Protein AF-A0A2T1CV64-F1 (afdb_monomer_lite)

pLDDT: mean 77.32, std 18.64, range [46.47, 96.5]

Secondary structure (DSSP, 8-state):
--EEEEE-TTS-EEEEETTEEEEEESSHHHHHHHHHHHHHHHH----------TTGGGGSTT-----

Foldseek 3Di:
DQWDWDQDPVRWIFIDGPNHTDDTHRDDVVSVVVVVVVVVCVVDVPPVPPPPPPPPVVVPPPPPPDD

Sequence (67 aa):
MAYYCEQLENGRWGIFINSTLIATIGCYDTCQKIIYFLDNRLSNPKIPVVMEYYGVNQYFHDMKLRP

Radius of gyration: 21.61 Å; chains: 1; bounding box: 45×42×47 Å

Structure (mmCIF, N/CA/C/O backbone):
data_AF-A0A2T1CV64-F1
#
_entry.id   AF-A0A2T1CV64-F1
#
loo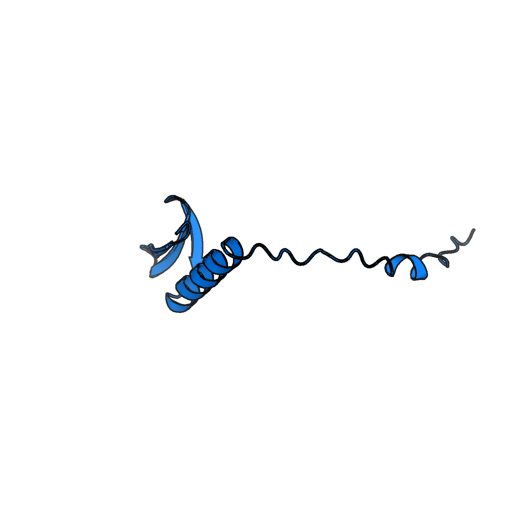p_
_atom_site.group_PDB
_atom_site.id
_atom_site.type_symbol
_atom_site.label_atom_id
_atom_site.label_alt_id
_atom_site.label_comp_id
_atom_site.label_asym_id
_atom_site.label_entity_id
_atom_site.label_seq_id
_atom_site.pdbx_PDB_ins_code
_atom_site.Cartn_x
_atom_site.Cartn_y
_atom_site.Cartn_z
_atom_site.occupancy
_atom_site.B_iso_or_equiv
_atom_site.auth_seq_id
_atom_site.auth_comp_id
_atom_site.auth_asym_id
_atom_site.auth_atom_id
_atom_site.pdbx_PDB_model_num
ATOM 1 N N . MET A 1 1 ? -10.365 -6.976 6.756 1.00 60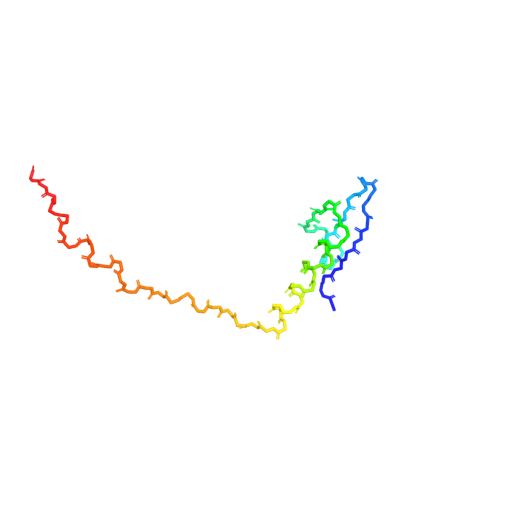.53 1 MET A N 1
ATOM 2 C CA . MET A 1 1 ? -9.259 -6.270 6.081 1.00 60.53 1 MET A CA 1
ATOM 3 C C . MET A 1 1 ? -9.585 -4.795 6.081 1.00 60.53 1 MET A C 1
ATOM 5 O O . MET A 1 1 ? -10.611 -4.424 5.526 1.00 60.53 1 MET A O 1
ATOM 9 N N . ALA A 1 2 ? -8.792 -3.987 6.782 1.00 81.88 2 ALA A N 1
ATOM 10 C CA . ALA A 1 2 ? -8.998 -2.538 6.822 1.00 81.88 2 ALA A CA 1
ATOM 11 C C . ALA A 1 2 ? -8.404 -1.845 5.585 1.00 81.88 2 ALA A C 1
ATOM 13 O O . ALA A 1 2 ? -8.854 -0.760 5.230 1.00 81.88 2 ALA A O 1
ATOM 14 N N . TYR A 1 3 ? -7.436 -2.493 4.925 1.00 90.25 3 TYR A N 1
ATOM 15 C CA . TYR A 1 3 ? -6.724 -1.977 3.762 1.00 90.25 3 TYR A CA 1
ATOM 16 C C . TYR A 1 3 ? -6.993 -2.818 2.513 1.00 90.25 3 TYR A C 1
ATOM 18 O O . TYR A 1 3 ? -7.017 -4.047 2.586 1.00 90.25 3 TYR A O 1
ATOM 26 N N . TYR A 1 4 ? -7.151 -2.168 1.360 1.00 92.50 4 TYR A N 1
ATOM 27 C CA . TYR A 1 4 ? -7.187 -2.827 0.047 1.00 92.50 4 TYR A CA 1
ATOM 28 C C . TYR A 1 4 ? -6.505 -1.968 -1.031 1.00 92.50 4 TYR A C 1
ATOM 30 O O . TYR A 1 4 ? -6.319 -0.762 -0.849 1.00 92.50 4 TYR A O 1
ATOM 38 N N . CYS A 1 5 ? -6.068 -2.615 -2.119 1.00 94.75 5 CYS A N 1
ATOM 39 C CA . CYS A 1 5 ? -5.416 -1.970 -3.261 1.00 94.75 5 CYS A CA 1
ATOM 40 C C . CYS A 1 5 ? -6.368 -1.941 -4.453 1.00 94.75 5 CYS A C 1
ATOM 42 O O . CYS A 1 5 ? -6.975 -2.964 -4.766 1.00 94.75 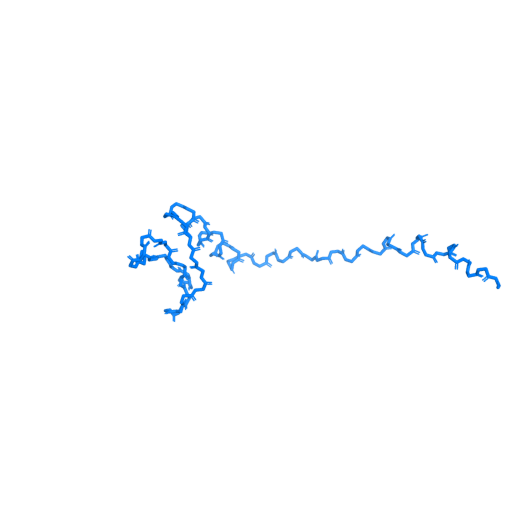5 CYS A O 1
ATOM 44 N N . GLU A 1 6 ? -6.413 -0.821 -5.166 1.00 95.12 6 GLU A N 1
ATOM 45 C CA . GLU A 1 6 ? -7.190 -0.668 -6.401 1.00 95.12 6 GLU A CA 1
ATOM 46 C C . GLU A 1 6 ? -6.400 0.153 -7.426 1.00 95.12 6 GLU A C 1
ATOM 48 O O . GLU A 1 6 ? -5.621 1.037 -7.056 1.00 95.12 6 GLU A O 1
ATOM 53 N N . GLN A 1 7 ? -6.553 -0.158 -8.713 1.00 96.50 7 GLN A N 1
ATOM 54 C CA . GLN A 1 7 ? -5.915 0.610 -9.777 1.00 96.50 7 GLN A CA 1
ATOM 55 C C . GLN A 1 7 ? -6.690 1.909 -10.019 1.00 96.50 7 GLN A C 1
ATOM 57 O O . GLN A 1 7 ? -7.905 1.901 -10.176 1.00 96.50 7 GLN A O 1
ATOM 62 N N . LEU A 1 8 ? -5.972 3.026 -10.062 1.00 95.50 8 LEU A N 1
ATOM 63 C CA . LEU A 1 8 ? -6.518 4.352 -10.326 1.00 95.50 8 LEU A CA 1
ATOM 64 C C . LEU A 1 8 ? -6.503 4.654 -11.830 1.00 95.50 8 LEU A C 1
ATOM 66 O O . LEU A 1 8 ? -5.691 4.108 -12.580 1.00 95.50 8 LEU A O 1
ATOM 70 N N . GLU A 1 9 ? -7.327 5.612 -12.255 1.00 95.38 9 GLU A N 1
ATOM 71 C CA . GLU A 1 9 ? -7.425 6.058 -13.657 1.00 95.38 9 GLU A CA 1
ATOM 72 C C . GLU A 1 9 ? -6.087 6.537 -14.243 1.00 95.38 9 GLU A C 1
ATOM 74 O O . GLU A 1 9 ? -5.838 6.422 -15.439 1.00 95.38 9 GLU A O 1
ATOM 79 N N . ASN A 1 10 ? -5.183 7.034 -13.394 1.00 93.00 10 ASN A N 1
ATOM 80 C CA . ASN A 1 10 ? -3.850 7.492 -13.792 1.00 93.00 10 ASN A CA 1
ATOM 81 C C . ASN A 1 10 ? -2.811 6.357 -13.925 1.00 93.00 10 ASN A C 1
ATOM 83 O O . ASN A 1 10 ? -1.615 6.634 -14.038 1.00 93.00 10 ASN A O 1
ATOM 87 N N . GLY A 1 11 ? -3.236 5.093 -13.850 1.00 92.31 11 GLY A N 1
ATOM 88 C CA . GLY A 1 11 ? -2.373 3.917 -13.970 1.00 92.31 11 GLY A CA 1
ATOM 89 C C . GLY A 1 11 ? -1.564 3.574 -12.714 1.00 92.31 11 GLY A C 1
ATOM 90 O O . GLY A 1 11 ? -0.819 2.594 -12.726 1.00 92.31 11 GLY A O 1
ATOM 91 N N . ARG A 1 12 ? -1.701 4.341 -11.625 1.00 95.38 12 ARG A N 1
ATOM 92 C CA . ARG A 1 12 ? -1.106 4.022 -10.315 1.00 95.38 12 ARG A CA 1
ATOM 93 C C . ARG A 1 12 ? -2.021 3.107 -9.505 1.00 95.38 12 ARG A C 1
ATOM 95 O O . ARG A 1 12 ? -3.171 2.878 -9.859 1.00 95.38 12 ARG A O 1
ATOM 102 N N . TRP A 1 13 ? -1.515 2.620 -8.380 1.00 96.38 13 TRP A N 1
ATOM 103 C CA . TRP A 1 13 ? -2.256 1.806 -7.423 1.00 96.38 13 TRP A CA 1
ATOM 104 C C . TRP A 1 13 ? -2.538 2.603 -6.154 1.00 96.38 13 TRP A C 1
ATOM 106 O O . TRP A 1 13 ? -1.616 3.128 -5.532 1.00 96.38 13 TRP A O 1
ATOM 116 N N . GLY A 1 14 ? -3.804 2.723 -5.779 1.00 95.81 14 GLY A N 1
ATOM 117 C CA . GLY A 1 14 ? -4.236 3.366 -4.545 1.00 95.81 14 GLY A CA 1
ATOM 118 C C . GLY A 1 14 ? -4.318 2.367 -3.398 1.00 95.81 14 GLY A C 1
ATOM 119 O O . GLY A 1 14 ? -4.762 1.240 -3.597 1.00 95.81 14 GLY A O 1
ATOM 120 N N . ILE A 1 15 ? -3.912 2.790 -2.201 1.00 95.06 15 ILE A N 1
ATOM 121 C CA . ILE A 1 15 ? -4.208 2.086 -0.948 1.00 95.06 15 ILE A CA 1
ATOM 122 C C . ILE A 1 15 ? -5.416 2.773 -0.316 1.00 95.06 15 ILE A C 1
ATOM 124 O O . ILE A 1 15 ? -5.407 3.996 -0.144 1.00 95.06 15 ILE A O 1
ATOM 128 N N . PHE A 1 16 ? -6.427 1.995 0.056 1.00 94.56 16 PHE A N 1
ATOM 129 C CA . PHE A 1 16 ? -7.687 2.496 0.595 1.00 94.56 16 PHE A CA 1
ATOM 130 C C . PHE A 1 16 ? -7.943 1.996 2.016 1.00 94.56 16 PHE A C 1
ATOM 132 O O . PHE A 1 16 ? -7.631 0.848 2.324 1.00 94.56 16 PHE A O 1
ATOM 139 N N . ILE A 1 17 ? -8.551 2.844 2.854 1.00 91.88 17 ILE A N 1
ATOM 140 C CA . ILE A 1 17 ? -9.144 2.485 4.154 1.00 91.88 17 ILE A CA 1
ATOM 141 C C . ILE A 1 17 ? -10.600 2.929 4.152 1.00 91.88 17 ILE A C 1
ATOM 143 O O . ILE A 1 17 ? -10.857 4.111 3.943 1.00 91.88 17 ILE A O 1
ATOM 147 N N . ASN A 1 18 ? -11.554 2.032 4.421 1.00 89.06 18 ASN A N 1
ATOM 148 C CA . ASN A 1 18 ? -12.986 2.379 4.476 1.00 89.06 18 ASN A CA 1
ATOM 149 C C . ASN A 1 18 ? -13.440 3.225 3.264 1.00 89.06 18 ASN A C 1
ATOM 151 O O . ASN A 1 18 ? -14.135 4.227 3.417 1.00 89.06 18 ASN A O 1
ATOM 155 N N . SER A 1 19 ? -12.999 2.851 2.059 1.00 89.38 19 SER A N 1
ATOM 156 C CA . SER A 1 19 ? -13.254 3.572 0.796 1.00 89.38 19 SER A CA 1
ATOM 157 C C . SER A 1 19 ? -12.594 4.950 0.655 1.00 89.38 19 SER A C 1
ATOM 159 O O . SER A 1 19 ? -12.887 5.686 -0.281 1.00 89.38 19 SER A O 1
ATOM 161 N N . THR A 1 20 ? -11.678 5.312 1.551 1.00 92.75 20 THR A N 1
ATOM 162 C CA . THR A 1 20 ? -10.899 6.554 1.482 1.00 92.75 20 THR A CA 1
ATOM 163 C C . THR A 1 20 ? -9.495 6.257 0.980 1.00 92.75 20 THR A C 1
ATOM 165 O O . THR A 1 20 ? -8.796 5.418 1.550 1.00 92.75 20 THR A O 1
ATOM 168 N N . LEU A 1 21 ? -9.064 6.958 -0.069 1.00 94.00 21 LEU A N 1
ATOM 169 C CA . LEU A 1 21 ? -7.705 6.860 -0.595 1.00 94.00 21 LEU A CA 1
ATOM 170 C C . LEU A 1 21 ? -6.713 7.487 0.394 1.00 94.00 21 LEU A C 1
ATOM 172 O O . LEU A 1 21 ? -6.818 8.670 0.710 1.00 94.00 21 LEU A O 1
ATOM 176 N N . ILE A 1 22 ? -5.727 6.711 0.843 1.00 93.62 22 ILE A N 1
ATOM 177 C CA . ILE A 1 22 ? -4.707 7.180 1.797 1.00 93.62 22 ILE A CA 1
ATOM 178 C C . ILE A 1 22 ? -3.332 7.392 1.164 1.00 93.62 22 ILE A C 1
ATOM 180 O O . ILE A 1 22 ? -2.555 8.218 1.636 1.00 93.62 22 ILE A O 1
ATOM 184 N N . ALA A 1 23 ? -3.008 6.645 0.108 1.00 93.31 23 ALA A N 1
ATOM 185 C CA . ALA A 1 23 ? -1.708 6.708 -0.550 1.00 93.31 23 ALA A CA 1
ATOM 186 C C . ALA A 1 23 ? -1.794 6.201 -1.992 1.00 93.31 23 ALA A C 1
ATOM 188 O O . ALA A 1 23 ? -2.661 5.394 -2.320 1.00 93.31 23 ALA A O 1
ATOM 189 N N . THR A 1 24 ? -0.856 6.637 -2.838 1.00 95.69 24 THR A N 1
ATOM 190 C CA . THR A 1 24 ? -0.705 6.141 -4.215 1.00 95.69 24 THR A CA 1
ATOM 191 C C . THR A 1 24 ? 0.692 5.569 -4.432 1.00 95.69 24 THR A C 1
ATOM 193 O O . THR A 1 24 ? 1.689 6.147 -4.002 1.00 95.69 24 THR A O 1
ATOM 196 N N . ILE A 1 25 ? 0.761 4.426 -5.106 1.00 95.50 25 ILE A N 1
ATOM 197 C CA . ILE A 1 25 ? 1.958 3.620 -5.331 1.00 95.50 25 ILE A CA 1
ATOM 198 C C . ILE A 1 25 ? 2.104 3.373 -6.833 1.00 95.50 25 ILE A C 1
ATOM 200 O O . ILE A 1 25 ? 1.123 3.175 -7.545 1.00 95.50 25 ILE A O 1
ATOM 204 N N . GLY A 1 26 ? 3.336 3.387 -7.340 1.00 93.75 26 GLY A N 1
ATOM 205 C CA . GLY A 1 26 ? 3.596 3.236 -8.776 1.00 93.75 26 GLY A CA 1
ATOM 206 C C . GLY A 1 26 ? 3.379 1.824 -9.333 1.00 93.75 26 GLY A C 1
ATOM 207 O O . GLY A 1 26 ? 3.306 1.670 -10.545 1.00 93.75 26 GLY A O 1
ATOM 208 N N . CYS A 1 27 ? 3.287 0.792 -8.489 1.00 94.06 27 CYS A N 1
ATOM 209 C CA . CYS A 1 27 ? 3.155 -0.595 -8.933 1.00 94.06 27 CYS A CA 1
ATOM 210 C C . CYS A 1 27 ? 2.340 -1.466 -7.965 1.00 94.06 27 CYS A C 1
ATOM 212 O O . CYS A 1 27 ? 2.300 -1.222 -6.755 1.00 94.06 27 CYS A O 1
ATOM 214 N N . TYR A 1 28 ? 1.726 -2.512 -8.524 1.00 94.19 28 TYR A N 1
ATOM 215 C CA . TYR A 1 28 ? 0.850 -3.443 -7.813 1.00 94.19 28 TYR A CA 1
ATOM 216 C C . TYR A 1 28 ? 1.568 -4.193 -6.688 1.00 94.19 28 TYR A C 1
ATOM 218 O O . TYR A 1 28 ? 1.106 -4.189 -5.549 1.00 94.19 28 TYR A O 1
ATOM 226 N N . ASP A 1 29 ? 2.734 -4.776 -6.982 1.00 95.38 29 ASP A N 1
ATOM 227 C CA . ASP A 1 29 ? 3.463 -5.630 -6.036 1.00 95.38 29 ASP A CA 1
ATOM 228 C C . ASP A 1 29 ? 3.847 -4.884 -4.756 1.00 95.38 29 ASP A C 1
ATOM 230 O O . ASP A 1 29 ? 3.779 -5.428 -3.653 1.00 95.38 29 ASP A O 1
ATOM 234 N N . THR A 1 30 ? 4.235 -3.614 -4.891 1.00 93.69 30 THR A N 1
ATOM 235 C CA . THR A 1 30 ? 4.553 -2.767 -3.737 1.00 93.69 30 THR A CA 1
ATOM 236 C C . THR A 1 30 ? 3.291 -2.428 -2.952 1.00 93.69 30 THR A C 1
ATOM 238 O O . THR A 1 30 ? 3.316 -2.489 -1.725 1.00 93.69 30 THR A O 1
ATOM 241 N N . CYS A 1 31 ? 2.179 -2.138 -3.635 1.00 94.19 31 CYS A N 1
ATOM 242 C CA . CYS A 1 31 ? 0.888 -1.898 -2.990 1.00 94.19 31 CYS A CA 1
ATOM 243 C C . CYS A 1 31 ? 0.473 -3.109 -2.129 1.00 94.19 31 CYS A C 1
ATOM 245 O O . CYS A 1 31 ? 0.200 -2.959 -0.938 1.00 94.19 31 CYS A O 1
ATOM 247 N N . GLN A 1 32 ? 0.545 -4.324 -2.687 1.00 94.06 32 GLN A N 1
ATOM 248 C CA . GLN A 1 32 ? 0.231 -5.570 -1.975 1.00 94.06 32 GLN A CA 1
ATOM 249 C C . GLN A 1 32 ? 1.147 -5.814 -0.769 1.00 94.06 32 GLN A C 1
ATOM 251 O O . GLN A 1 32 ? 0.668 -6.141 0.317 1.00 94.06 32 GLN A O 1
ATOM 256 N N . LYS A 1 33 ? 2.464 -5.610 -0.917 1.00 94.06 33 LYS A N 1
ATOM 257 C CA . LYS A 1 33 ? 3.420 -5.759 0.197 1.00 94.06 33 LYS A CA 1
ATOM 258 C C . LYS A 1 33 ? 3.139 -4.789 1.343 1.00 94.06 33 LYS A C 1
ATOM 260 O O . LYS A 1 33 ? 3.271 -5.175 2.503 1.00 94.06 33 LYS A O 1
ATOM 265 N N . ILE A 1 34 ? 2.750 -3.551 1.034 1.00 91.62 34 ILE A N 1
ATOM 266 C CA . ILE A 1 34 ? 2.393 -2.557 2.052 1.00 91.62 34 ILE A CA 1
ATOM 267 C C . ILE A 1 34 ? 1.129 -2.990 2.794 1.00 91.62 34 ILE A C 1
ATOM 269 O O . ILE A 1 34 ? 1.127 -2.968 4.021 1.00 91.62 34 ILE A O 1
ATOM 273 N N . ILE A 1 35 ? 0.089 -3.436 2.085 1.00 91.50 35 ILE A N 1
ATOM 274 C CA . ILE A 1 35 ? -1.134 -3.949 2.724 1.00 91.50 35 ILE A CA 1
ATOM 275 C C . ILE A 1 35 ? -0.823 -5.123 3.637 1.00 91.50 35 ILE A C 1
ATOM 277 O O . ILE A 1 35 ? -1.209 -5.108 4.802 1.00 91.50 35 ILE A O 1
ATOM 281 N N . TYR A 1 36 ? -0.057 -6.092 3.141 1.00 90.75 36 TYR A N 1
ATOM 282 C CA . TYR A 1 36 ? 0.368 -7.236 3.936 1.00 90.75 36 TYR A CA 1
ATOM 283 C C . TYR A 1 36 ? 1.116 -6.798 5.202 1.00 90.75 36 TYR A C 1
ATOM 285 O O . TYR A 1 36 ? 0.872 -7.317 6.290 1.00 90.75 36 TYR A O 1
ATOM 293 N N . PHE A 1 37 ? 2.016 -5.819 5.094 1.00 88.62 37 PHE A N 1
ATOM 294 C CA . PHE A 1 37 ? 2.719 -5.270 6.251 1.00 88.62 37 PHE A CA 1
ATOM 295 C C . PHE A 1 37 ? 1.772 -4.583 7.249 1.00 88.62 37 PHE A C 1
ATOM 297 O O . PHE A 1 37 ? 1.903 -4.797 8.456 1.00 88.62 37 PHE A O 1
ATOM 304 N N . LEU A 1 38 ? 0.822 -3.781 6.762 1.00 86.06 38 LEU A N 1
ATOM 305 C CA . LEU A 1 38 ? -0.149 -3.062 7.589 1.00 86.06 38 LEU A CA 1
ATOM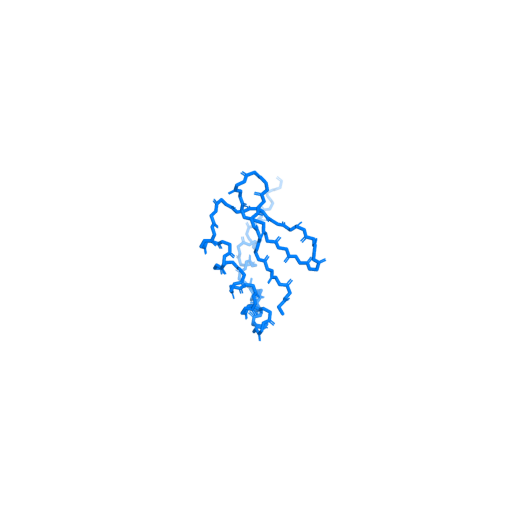 306 C C . LEU A 1 38 ? -1.084 -4.026 8.327 1.00 86.06 38 LEU A C 1
ATOM 308 O O . LEU A 1 38 ? -1.243 -3.904 9.543 1.00 86.06 38 LEU A O 1
ATOM 312 N N . ASP A 1 39 ? -1.623 -5.026 7.631 1.00 85.44 39 ASP A N 1
ATOM 313 C CA . ASP A 1 39 ? -2.491 -6.047 8.224 1.00 85.44 39 ASP A CA 1
ATOM 314 C C . ASP A 1 39 ? -1.747 -6.874 9.288 1.00 85.44 39 ASP A C 1
ATOM 316 O O . ASP A 1 39 ? -2.283 -7.138 10.369 1.00 85.44 39 ASP A O 1
ATOM 320 N N . ASN A 1 40 ? -0.476 -7.219 9.048 1.00 82.44 40 ASN A N 1
ATOM 321 C CA . ASN A 1 40 ? 0.340 -7.928 10.037 1.00 82.44 40 ASN A CA 1
ATOM 322 C C . ASN A 1 40 ? 0.688 -7.069 11.257 1.00 82.44 40 ASN A C 1
ATOM 324 O O . ASN A 1 40 ? 0.711 -7.585 12.376 1.00 82.44 40 ASN A O 1
ATOM 328 N N . ARG A 1 41 ? 0.947 -5.766 11.077 1.00 75.81 41 ARG A N 1
ATOM 329 C CA . ARG A 1 41 ? 1.193 -4.855 12.206 1.00 75.81 41 ARG A CA 1
ATOM 330 C C . ARG A 1 41 ? -0.048 -4.636 13.057 1.00 75.81 41 ARG A C 1
ATOM 332 O O . ARG A 1 41 ? 0.071 -4.612 14.278 1.00 75.81 41 ARG A O 1
ATOM 339 N N . LEU A 1 42 ? -1.221 -4.499 12.441 1.00 67.88 42 LEU A N 1
ATOM 340 C CA . LEU A 1 42 ? -2.477 -4.411 13.186 1.00 67.88 42 LEU A CA 1
ATOM 341 C C . LEU A 1 42 ? -2.755 -5.691 13.983 1.00 67.88 42 LEU A C 1
ATOM 343 O O . LEU A 1 42 ? -3.261 -5.623 15.099 1.00 67.88 42 LEU A O 1
ATOM 347 N N . SER A 1 43 ? -2.381 -6.845 13.430 1.00 64.19 43 SER A N 1
ATOM 348 C CA . SER A 1 43 ? -2.576 -8.148 14.075 1.00 64.19 43 SER A CA 1
ATOM 349 C C . SER A 1 43 ? -1.573 -8.424 15.205 1.00 64.19 43 SER A C 1
ATOM 351 O O . SER A 1 43 ? -1.851 -9.229 16.089 1.00 64.19 43 SER A O 1
ATOM 353 N N . ASN A 1 44 ? -0.413 -7.760 15.201 1.00 60.94 44 ASN A N 1
ATOM 354 C CA . ASN A 1 44 ? 0.618 -7.872 16.232 1.00 60.94 44 ASN A CA 1
ATOM 355 C C . ASN A 1 44 ? 1.059 -6.472 16.691 1.00 60.94 44 ASN A C 1
ATOM 357 O O . ASN A 1 44 ? 2.064 -5.951 16.191 1.00 60.94 44 ASN A O 1
ATOM 361 N N . PRO A 1 45 ? 0.380 -5.869 17.684 1.00 57.59 45 PRO A N 1
ATOM 362 C CA . PRO A 1 45 ? 0.779 -4.595 18.270 1.00 57.59 45 PRO A CA 1
ATOM 363 C C . PRO A 1 45 ? 1.992 -4.781 19.195 1.00 57.59 45 PRO A C 1
ATOM 365 O O . PRO A 1 45 ? 1.983 -4.389 20.358 1.00 57.59 45 PRO A O 1
ATOM 368 N N . LYS A 1 46 ? 3.085 -5.366 18.695 1.00 56.59 46 LYS A N 1
ATOM 369 C CA . LYS A 1 46 ? 4.405 -5.149 19.288 1.00 56.59 46 LYS A CA 1
ATOM 370 C C . LYS A 1 46 ? 4.854 -3.766 18.846 1.00 56.59 46 LYS A C 1
ATOM 372 O O . LYS A 1 46 ? 5.651 -3.614 17.924 1.00 56.59 46 LYS A O 1
ATOM 377 N N . ILE A 1 47 ? 4.285 -2.752 19.489 1.00 59.78 47 ILE A N 1
ATOM 378 C CA . ILE A 1 47 ? 4.884 -1.425 19.532 1.00 59.78 47 ILE A CA 1
ATOM 379 C C . ILE A 1 47 ? 6.275 -1.666 20.128 1.00 59.78 47 ILE A C 1
ATOM 381 O O . ILE A 1 47 ? 6.346 -2.162 21.256 1.00 59.78 47 ILE A O 1
ATOM 385 N N . PRO A 1 48 ? 7.386 -1.423 19.407 1.00 53.59 48 PRO A N 1
ATOM 386 C CA . PRO A 1 48 ? 8.663 -1.357 20.084 1.00 53.59 48 PRO A CA 1
ATOM 387 C C . PRO A 1 48 ? 8.504 -0.218 21.081 1.00 53.59 48 PRO A C 1
ATOM 389 O O . PRO A 1 48 ? 8.324 0.932 20.683 1.00 53.59 48 PRO A O 1
ATOM 392 N N . VAL A 1 49 ? 8.462 -0.562 22.370 1.00 53.25 49 VAL A N 1
ATOM 393 C CA . VAL A 1 49 ? 8.624 0.409 23.444 1.00 53.25 49 VAL A CA 1
ATOM 394 C C . VAL A 1 49 ? 9.841 1.213 23.027 1.00 53.25 49 VAL A C 1
ATOM 396 O O . VAL A 1 49 ? 10.922 0.643 22.859 1.00 53.25 49 VAL A O 1
ATOM 399 N N . VA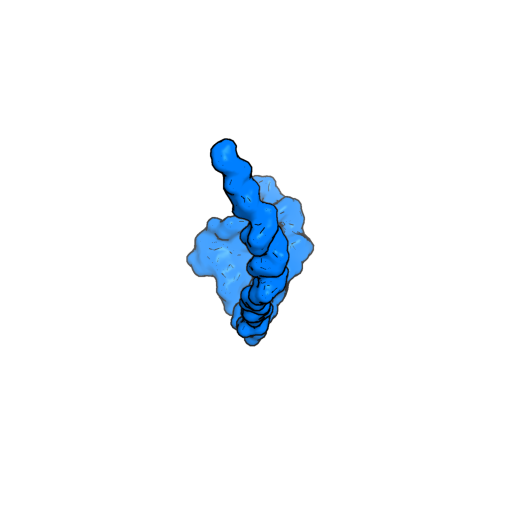L A 1 50 ? 9.645 2.500 22.742 1.00 53.19 50 VAL A N 1
ATOM 400 C CA . VAL A 1 50 ? 10.760 3.427 22.646 1.00 53.19 50 VAL A CA 1
ATOM 401 C C . VAL A 1 50 ? 11.416 3.301 24.009 1.00 53.19 50 VAL A C 1
ATOM 403 O O . VAL A 1 50 ? 10.871 3.781 24.998 1.00 53.19 50 VAL A O 1
ATOM 406 N N . MET A 1 51 ? 12.500 2.527 24.098 1.00 49.91 51 MET A N 1
ATOM 407 C CA . MET A 1 51 ? 13.330 2.552 25.285 1.00 49.91 51 MET A CA 1
ATOM 408 C C . MET A 1 51 ? 13.806 3.990 25.345 1.00 49.91 51 MET A C 1
ATOM 410 O O . MET A 1 51 ? 14.598 4.413 24.500 1.00 49.91 51 MET A O 1
ATOM 414 N N . GLU A 1 52 ? 13.253 4.757 26.280 1.00 48.38 52 GLU A N 1
ATOM 415 C CA . GLU A 1 52 ? 13.854 6.004 26.704 1.00 48.38 52 GLU A CA 1
ATOM 416 C C . GLU A 1 52 ? 15.286 5.650 27.093 1.00 48.38 52 GLU A C 1
ATOM 418 O O . GLU A 1 52 ? 15.555 5.063 28.142 1.00 48.38 52 GLU A O 1
ATOM 423 N N . TYR A 1 53 ? 16.220 5.905 26.180 1.00 46.47 53 TYR A N 1
ATOM 424 C CA . TYR A 1 53 ? 17.630 5.836 26.484 1.00 46.47 53 TYR A CA 1
ATOM 425 C C . TYR A 1 53 ? 17.879 6.943 27.509 1.00 46.47 53 TYR A C 1
ATOM 427 O O . TYR A 1 53 ? 18.171 8.085 27.155 1.00 46.47 53 TYR A O 1
ATOM 435 N N . TYR A 1 54 ? 17.832 6.589 28.794 1.00 50.59 54 TYR A N 1
ATOM 436 C CA . TYR A 1 54 ? 18.375 7.357 29.920 1.00 50.59 54 TYR A CA 1
ATOM 437 C C . TYR A 1 54 ? 19.913 7.532 29.824 1.00 50.59 54 TYR A C 1
ATOM 439 O O . TYR A 1 54 ? 20.606 7.633 30.830 1.00 50.59 54 TYR A O 1
ATOM 447 N N . GLY A 1 55 ? 20.478 7.547 28.612 1.00 50.38 55 GLY A N 1
ATOM 448 C CA . GLY A 1 55 ? 21.907 7.678 28.331 1.00 50.38 55 GLY A CA 1
ATOM 449 C C . GLY A 1 55 ? 22.315 9.043 27.776 1.00 50.38 55 GLY A C 1
ATOM 450 O O . GLY A 1 55 ? 23.506 9.311 27.668 1.00 50.38 55 GLY A O 1
ATOM 451 N N . VAL A 1 56 ? 21.373 9.933 27.439 1.00 49.25 56 VAL A N 1
ATOM 452 C CA . VAL A 1 56 ? 21.724 11.255 26.875 1.00 49.25 56 VAL A CA 1
ATOM 453 C C . VAL A 1 56 ? 22.064 12.284 27.966 1.00 49.25 56 VAL A C 1
ATOM 455 O O . VAL A 1 56 ? 22.628 13.331 27.672 1.00 49.25 56 VAL A O 1
ATOM 458 N N . ASN A 1 57 ? 21.811 11.985 29.245 1.00 51.16 57 ASN A N 1
ATOM 459 C CA . ASN A 1 57 ? 22.101 12.925 30.336 1.00 51.16 57 ASN A CA 1
ATOM 460 C C . ASN A 1 57 ? 23.597 13.041 30.685 1.00 51.16 57 ASN A C 1
ATOM 462 O O . ASN A 1 57 ? 23.997 14.000 31.334 1.00 51.16 57 ASN A O 1
ATOM 466 N N . GLN A 1 58 ? 24.450 12.110 30.245 1.00 51.22 58 GLN A N 1
ATOM 467 C CA . GLN A 1 58 ? 25.869 12.129 30.627 1.00 51.22 58 GLN A CA 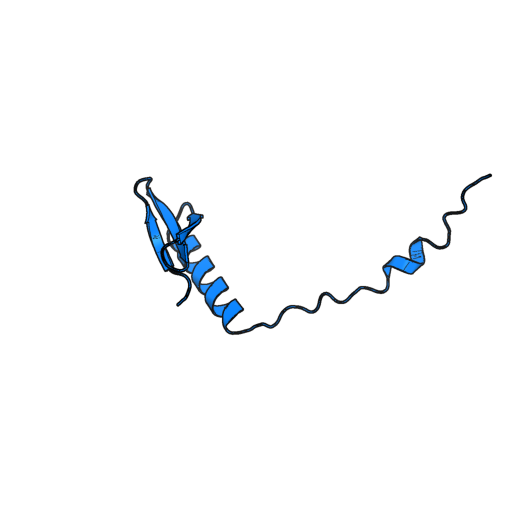1
ATOM 468 C C . GLN A 1 58 ? 26.713 13.150 29.846 1.00 51.22 58 GLN A C 1
ATOM 470 O O . GLN A 1 58 ? 27.792 13.508 30.304 1.00 51.22 58 GLN A O 1
ATOM 475 N N . TYR A 1 59 ? 26.224 13.670 28.714 1.00 53.69 59 TYR A N 1
ATOM 476 C CA . TYR A 1 59 ? 26.975 14.626 27.884 1.00 53.69 59 TYR A CA 1
ATOM 477 C C . TYR A 1 59 ? 26.670 16.101 28.183 1.00 53.69 59 TYR A C 1
ATOM 479 O O . TYR A 1 59 ? 27.360 16.980 27.672 1.00 53.69 59 TYR A O 1
ATOM 487 N N . PHE A 1 60 ? 25.670 16.391 29.020 1.00 53.81 60 PHE A N 1
ATOM 488 C CA . PHE A 1 60 ? 25.262 17.765 29.342 1.00 53.81 60 PHE A CA 1
ATOM 489 C C . PHE A 1 60 ? 25.761 18.264 30.704 1.00 53.81 60 PHE A C 1
ATOM 491 O O . PHE A 1 60 ? 25.438 19.383 31.095 1.00 53.81 60 PHE A O 1
ATOM 498 N N . HIS A 1 61 ? 26.586 17.491 31.417 1.00 54.69 61 HIS A N 1
ATOM 499 C CA . HIS A 1 61 ? 27.145 17.929 32.702 1.00 54.69 61 HIS A CA 1
ATOM 500 C C . HIS A 1 61 ? 28.296 18.942 32.579 1.00 54.69 61 HIS A C 1
ATOM 502 O O . HIS A 1 61 ? 28.576 19.643 33.548 1.00 54.69 61 HIS A O 1
ATOM 508 N N . ASP A 1 62 ? 28.908 19.083 31.397 1.00 54.78 62 ASP A N 1
ATOM 509 C CA . ASP A 1 62 ? 30.097 19.928 31.198 1.00 54.78 62 ASP A CA 1
ATOM 510 C C . ASP A 1 62 ? 29.876 21.165 30.314 1.00 54.78 62 ASP A C 1
ATOM 512 O O . ASP A 1 62 ? 30.835 21.847 29.939 1.00 54.78 62 ASP A O 1
ATOM 516 N N . MET A 1 63 ? 28.626 21.551 30.033 1.00 52.34 63 MET A N 1
ATOM 517 C CA . MET A 1 63 ? 28.360 22.896 29.509 1.00 52.34 63 MET A CA 1
ATOM 518 C C . MET A 1 63 ? 28.464 23.923 30.641 1.00 52.34 63 MET A C 1
ATOM 520 O O . MET A 1 63 ? 27.475 24.487 31.107 1.00 52.34 63 MET A O 1
ATOM 524 N N . LYS A 1 64 ? 29.697 24.197 31.081 1.00 59.53 64 LYS A N 1
ATOM 525 C CA . LYS A 1 64 ? 30.007 25.450 31.768 1.00 59.53 64 LYS A CA 1
ATOM 526 C C . LYS A 1 64 ? 29.731 26.582 30.784 1.00 59.53 64 LYS A C 1
ATOM 528 O O . LYS A 1 64 ? 30.512 26.807 29.859 1.00 59.53 64 LYS A O 1
ATOM 533 N N . LEU A 1 65 ? 28.631 27.298 30.998 1.00 64.38 65 LEU A N 1
ATOM 534 C CA . LEU A 1 65 ? 28.490 28.660 30.501 1.00 64.38 65 LEU A CA 1
ATOM 535 C C . LEU A 1 65 ? 29.714 29.429 31.019 1.00 64.38 65 LEU A C 1
ATOM 537 O O . LEU A 1 65 ? 29.894 29.574 32.229 1.00 64.38 65 LEU A O 1
ATOM 541 N N . ARG A 1 66 ? 30.626 29.809 30.116 1.00 57.94 66 ARG A N 1
ATOM 542 C CA . ARG A 1 66 ? 31.691 30.753 30.470 1.00 57.94 66 ARG A CA 1
ATOM 543 C C . ARG A 1 66 ? 31.031 32.085 30.867 1.00 57.94 66 ARG A C 1
ATOM 545 O O . ARG A 1 66 ? 29.984 32.391 30.297 1.00 57.94 66 ARG A O 1
ATOM 552 N N . PRO A 1 67 ? 31.607 32.804 31.847 1.00 59.12 67 PRO A N 1
ATOM 553 C CA . PRO A 1 67 ? 31.043 34.041 32.383 1.00 59.12 67 PRO A CA 1
ATOM 554 C C . PRO A 1 67 ? 30.920 35.146 31.332 1.00 59.12 67 PRO A C 1
ATOM 556 O O . PRO A 1 67 ? 31.726 35.140 30.371 1.00 59.12 67 PRO A O 1
#